Protein AF-A0A927S8T2-F1 (afdb_monomer_lite)

Radius of gyration: 19.49 Å; chains: 1; bounding box: 40×24×58 Å

pLDDT: mean 82.46, std 15.53, range [47.03, 98.31]

Structure (mmCIF, N/CA/C/O backbone):
data_AF-A0A927S8T2-F1
#
_entry.id   AF-A0A927S8T2-F1
#
loop_
_atom_site.group_PDB
_atom_site.id
_atom_site.type_symbol
_atom_site.label_atom_id
_atom_site.label_alt_id
_atom_site.label_comp_id
_atom_site.label_asym_id
_atom_site.label_entity_id
_atom_site.label_seq_id
_atom_site.pdbx_PDB_ins_code
_atom_site.Cartn_x
_atom_site.Cartn_y
_atom_site.Cartn_z
_atom_site.occupancy
_atom_site.B_iso_or_equiv
_atom_site.auth_seq_id
_atom_site.auth_comp_id
_atom_site.auth_asym_id
_atom_site.auth_atom_id
_atom_site.pdbx_PDB_model_num
ATOM 1 N N . MET A 1 1 ? 6.893 -16.492 -27.114 1.00 47.59 1 MET A N 1
ATOM 2 C CA . MET A 1 1 ? 7.415 -15.252 -26.493 1.00 47.59 1 MET A CA 1
ATOM 3 C C . MET A 1 1 ? 6.448 -14.829 -25.404 1.00 47.59 1 MET A C 1
ATOM 5 O O . MET A 1 1 ? 5.264 -14.735 -25.697 1.00 47.59 1 MET A O 1
ATOM 9 N N . LYS A 1 2 ? 6.910 -14.625 -24.165 1.00 55.03 2 LYS A N 1
ATOM 10 C CA . LYS A 1 2 ? 6.074 -13.972 -23.145 1.00 55.03 2 LYS A CA 1
ATOM 11 C C . LYS A 1 2 ? 5.888 -12.518 -23.570 1.00 55.03 2 LYS A C 1
ATOM 13 O O . LYS A 1 2 ? 6.878 -11.833 -23.813 1.00 55.03 2 LYS A O 1
ATOM 18 N N . ASN A 1 3 ? 4.644 -12.091 -23.756 1.00 74.50 3 ASN A N 1
ATOM 19 C CA . ASN A 1 3 ? 4.336 -10.739 -24.198 1.00 74.50 3 ASN A CA 1
ATOM 20 C C . ASN A 1 3 ? 4.214 -9.860 -22.950 1.00 74.50 3 ASN A C 1
ATOM 22 O O . ASN A 1 3 ? 3.128 -9.686 -22.409 1.00 74.50 3 ASN A O 1
ATOM 26 N N . THR A 1 4 ? 5.356 -9.366 -22.464 1.00 74.69 4 THR A N 1
ATOM 27 C CA . THR A 1 4 ? 5.496 -8.585 -21.222 1.00 74.69 4 THR A CA 1
ATOM 28 C C . THR A 1 4 ? 4.468 -7.453 -21.115 1.00 74.69 4 THR A C 1
ATOM 30 O O . THR A 1 4 ? 3.969 -7.181 -20.030 1.00 74.69 4 THR A O 1
ATOM 33 N N . MET A 1 5 ? 4.090 -6.836 -22.238 1.00 66.88 5 MET A N 1
ATOM 34 C CA . MET A 1 5 ? 3.056 -5.795 -22.290 1.00 66.88 5 MET A CA 1
ATOM 35 C C . MET A 1 5 ? 1.651 -6.342 -22.001 1.00 66.88 5 MET A C 1
ATOM 37 O O . MET A 1 5 ? 0.888 -5.722 -21.268 1.00 66.88 5 ME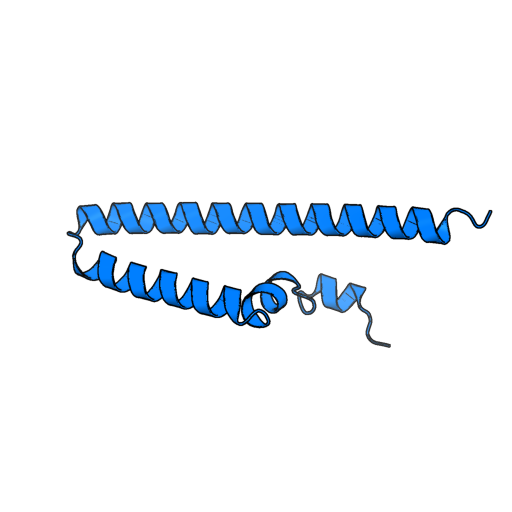T A O 1
ATOM 41 N N . VAL A 1 6 ? 1.318 -7.523 -22.528 1.00 72.94 6 VAL A N 1
ATOM 42 C CA . VAL A 1 6 ? 0.044 -8.214 -22.263 1.00 72.94 6 VAL A CA 1
ATOM 43 C C . VAL A 1 6 ? -0.017 -8.695 -20.814 1.00 72.94 6 VAL A C 1
ATOM 45 O O . VAL A 1 6 ? -1.056 -8.579 -20.171 1.00 72.94 6 VAL A O 1
ATOM 48 N N . ASP A 1 7 ? 1.094 -9.188 -20.269 1.00 78.19 7 ASP A N 1
ATOM 49 C CA . ASP A 1 7 ? 1.167 -9.593 -18.862 1.00 78.19 7 ASP A CA 1
ATOM 50 C C . ASP A 1 7 ? 1.084 -8.396 -17.904 1.00 78.19 7 ASP A C 1
ATOM 52 O O . ASP A 1 7 ? 0.500 -8.512 -16.828 1.00 78.19 7 ASP A O 1
ATOM 56 N N . LEU A 1 8 ? 1.612 -7.233 -18.288 1.00 68.81 8 LEU A N 1
ATOM 57 C CA . LEU A 1 8 ? 1.433 -5.992 -17.536 1.00 68.81 8 LEU A CA 1
ATOM 58 C C . LEU A 1 8 ? -0.022 -5.508 -17.595 1.00 68.81 8 LEU A C 1
ATOM 60 O O . LEU A 1 8 ? -0.609 -5.238 -16.552 1.00 68.81 8 LEU A O 1
ATOM 64 N N . TRP A 1 9 ? -0.619 -5.468 -18.790 1.00 62.00 9 TRP A N 1
ATOM 65 C CA . TRP A 1 9 ? -2.007 -5.039 -19.004 1.00 62.00 9 TRP A CA 1
ATOM 66 C C . TRP A 1 9 ? -3.022 -5.896 -18.237 1.00 62.00 9 TRP A C 1
ATOM 68 O O . TRP A 1 9 ? -3.966 -5.375 -17.653 1.00 62.00 9 TRP A O 1
ATOM 78 N N . ASN A 1 10 ? -2.794 -7.209 -18.179 1.00 73.62 10 ASN A N 1
ATOM 79 C CA . ASN A 1 10 ? -3.644 -8.139 -17.434 1.00 73.62 10 ASN A CA 1
ATOM 80 C C . ASN A 1 10 ? -3.339 -8.181 -15.922 1.00 73.62 10 ASN A C 1
ATOM 82 O O . ASN A 1 10 ? -3.936 -8.978 -15.203 1.00 73.62 10 ASN A O 1
ATOM 86 N N . GLY A 1 11 ? -2.393 -7.375 -15.423 1.00 63.66 11 GLY A N 1
ATOM 87 C CA . GLY A 1 11 ? -2.011 -7.347 -14.006 1.00 63.66 11 GLY A CA 1
ATOM 88 C C . GLY A 1 11 ? -1.193 -8.558 -13.530 1.00 63.66 11 GLY A C 1
ATOM 89 O O . GLY A 1 11 ? -0.976 -8.721 -12.327 1.00 63.66 11 GLY A O 1
ATOM 90 N N . ASN A 1 12 ? -0.702 -9.396 -14.448 1.00 74.69 12 ASN A N 1
ATOM 91 C CA . ASN A 1 12 ? 0.159 -10.548 -14.150 1.00 74.69 12 ASN A CA 1
ATOM 92 C C . ASN A 1 12 ? 1.576 -10.111 -13.743 1.00 74.69 12 ASN A C 1
ATOM 94 O O . ASN A 1 12 ? 2.257 -10.801 -12.980 1.00 74.69 12 ASN A O 1
ATOM 98 N N . LEU A 1 13 ? 2.020 -8.946 -14.221 1.00 68.75 13 LEU A N 1
ATOM 99 C CA . LEU A 1 13 ? 3.196 -8.239 -13.722 1.00 68.75 13 LEU A CA 1
ATOM 100 C C . LEU A 1 13 ? 2.749 -7.180 -12.714 1.00 68.75 13 LEU A C 1
ATOM 102 O O . LEU A 1 13 ? 2.567 -6.017 -13.052 1.00 68.75 13 LEU A O 1
ATOM 106 N N . ALA A 1 14 ? 2.577 -7.592 -11.459 1.00 62.06 14 ALA A N 1
ATOM 107 C CA . ALA A 1 14 ? 2.323 -6.685 -10.343 1.00 62.06 14 ALA A CA 1
ATOM 108 C C . ALA A 1 14 ? 3.631 -6.432 -9.566 1.00 62.06 14 ALA A C 1
ATOM 110 O O . ALA A 1 14 ? 3.927 -7.178 -8.623 1.00 62.06 14 ALA A O 1
ATOM 111 N N . PRO A 1 15 ? 4.432 -5.405 -9.916 1.00 56.59 15 PRO A N 1
ATOM 112 C CA . PRO A 1 15 ? 5.675 -5.117 -9.201 1.00 56.59 15 PRO A CA 1
ATOM 113 C C . PRO A 1 15 ? 5.420 -4.813 -7.723 1.00 56.59 15 PRO A C 1
ATOM 115 O O . PRO A 1 15 ? 6.199 -5.234 -6.876 1.00 56.59 15 PRO A O 1
ATOM 118 N N . VAL A 1 16 ? 4.277 -4.205 -7.394 1.00 50.22 16 VAL A N 1
ATOM 119 C CA . VAL A 1 16 ? 3.880 -3.894 -6.012 1.00 50.22 16 VAL A CA 1
ATOM 120 C C . VAL A 1 16 ? 3.644 -5.157 -5.166 1.00 50.22 16 VAL A C 1
ATOM 122 O O . VAL A 1 16 ? 4.091 -5.217 -4.019 1.00 50.22 16 VAL A O 1
ATOM 125 N N . LYS A 1 17 ? 3.010 -6.205 -5.723 1.00 49.66 17 LYS A N 1
ATOM 126 C CA . LYS A 1 17 ? 2.743 -7.469 -4.999 1.00 49.66 17 LYS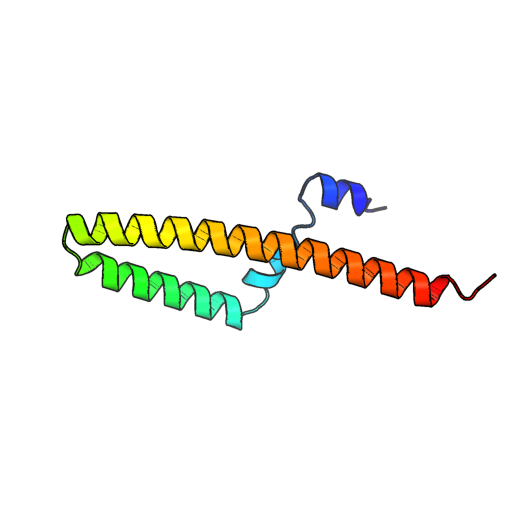 A CA 1
ATOM 127 C C . LYS A 1 17 ? 4.007 -8.294 -4.753 1.00 49.66 17 LYS A C 1
ATOM 129 O O . LYS A 1 17 ? 4.072 -8.999 -3.750 1.00 49.66 17 LYS A O 1
ATOM 134 N N . LYS A 1 18 ? 4.992 -8.215 -5.653 1.00 48.50 18 LYS A N 1
ATOM 135 C CA . LYS A 1 18 ? 6.289 -8.885 -5.477 1.00 48.50 18 LYS A CA 1
ATOM 136 C C . LYS A 1 18 ? 7.226 -8.105 -4.561 1.00 48.50 18 LYS A C 1
ATOM 138 O O . LYS A 1 18 ? 7.789 -8.692 -3.651 1.00 48.50 18 LYS A O 1
ATOM 143 N N . CYS A 1 19 ? 7.322 -6.782 -4.703 1.00 51.84 19 CYS A N 1
ATOM 144 C CA . CYS A 1 19 ? 8.261 -5.979 -3.909 1.00 51.84 19 CYS A CA 1
ATOM 145 C C . CYS A 1 19 ? 7.968 -6.029 -2.394 1.00 51.84 19 CYS A C 1
ATOM 147 O O . CYS A 1 19 ? 8.885 -6.044 -1.577 1.00 51.84 19 CYS A O 1
ATOM 149 N N . THR A 1 20 ? 6.689 -6.119 -2.011 1.00 50.09 20 THR A N 1
ATOM 150 C CA . THR A 1 20 ? 6.260 -6.180 -0.601 1.00 50.09 20 THR A CA 1
ATOM 151 C C . THR A 1 20 ? 6.308 -7.585 0.013 1.00 50.09 20 THR A C 1
ATOM 153 O O . THR A 1 20 ? 6.514 -7.695 1.220 1.00 50.09 20 THR A O 1
ATOM 156 N N . ARG A 1 21 ? 6.153 -8.659 -0.783 1.00 50.16 21 ARG A N 1
ATOM 157 C CA . ARG A 1 21 ? 6.223 -10.060 -0.306 1.00 50.16 21 ARG A CA 1
ATOM 158 C C . ARG A 1 21 ? 7.603 -10.705 -0.433 1.00 50.16 21 ARG A C 1
ATOM 160 O O . ARG A 1 21 ? 7.924 -11.554 0.391 1.00 50.16 21 ARG A O 1
ATOM 167 N N . ASP A 1 22 ? 8.417 -10.299 -1.404 1.00 55.81 22 ASP A N 1
ATOM 168 C CA . ASP A 1 22 ? 9.757 -10.867 -1.619 1.00 55.81 22 ASP A CA 1
ATOM 169 C C . ASP A 1 22 ? 10.817 -10.197 -0.721 1.00 55.81 22 ASP A C 1
ATOM 171 O O . ASP A 1 22 ? 11.906 -10.730 -0.510 1.00 55.81 22 ASP A O 1
ATOM 175 N N . SER A 1 23 ? 10.483 -9.049 -0.124 1.00 69.75 23 SER A N 1
ATOM 176 C CA . SER A 1 23 ? 11.266 -8.426 0.940 1.00 69.75 23 SER A CA 1
ATOM 177 C C . SER A 1 23 ? 10.844 -8.991 2.298 1.00 69.75 23 SER A C 1
ATOM 179 O O . SER A 1 23 ? 9.853 -8.558 2.889 1.00 69.75 23 SER A O 1
ATOM 181 N N . ALA A 1 24 ? 11.620 -9.942 2.830 1.00 79.19 24 ALA A N 1
ATOM 182 C CA . ALA A 1 24 ? 11.403 -10.498 4.172 1.00 79.19 24 ALA A CA 1
ATOM 183 C C . ALA A 1 24 ? 11.315 -9.402 5.254 1.00 79.19 24 ALA A C 1
ATOM 185 O O . ALA A 1 24 ? 10.558 -9.525 6.219 1.00 79.19 24 ALA A O 1
ATOM 186 N N . GLN A 1 25 ? 12.047 -8.300 5.062 1.00 83.00 25 GLN A N 1
ATOM 187 C CA . GLN A 1 25 ? 11.988 -7.133 5.933 1.00 83.00 25 GLN A CA 1
ATOM 188 C C . GLN A 1 25 ? 10.611 -6.458 5.884 1.00 83.00 25 GLN A C 1
ATOM 190 O O . GLN A 1 25 ? 9.986 -6.306 6.933 1.00 83.00 25 GLN A O 1
ATOM 195 N N . ILE A 1 26 ? 10.100 -6.115 4.696 1.00 81.12 26 ILE A N 1
ATOM 196 C CA . ILE A 1 26 ? 8.790 -5.457 4.545 1.00 81.12 26 ILE A CA 1
ATOM 197 C C . ILE A 1 26 ? 7.667 -6.379 5.036 1.00 81.12 26 ILE A C 1
ATOM 199 O O . ILE A 1 26 ? 6.796 -5.934 5.783 1.00 81.12 26 ILE A O 1
ATOM 203 N N . ALA A 1 27 ? 7.729 -7.673 4.714 1.00 81.69 27 ALA A N 1
ATOM 204 C CA . ALA A 1 27 ? 6.772 -8.662 5.203 1.00 81.69 27 ALA A CA 1
ATOM 205 C C . ALA A 1 27 ? 6.747 -8.739 6.742 1.00 81.69 27 ALA A C 1
ATOM 207 O O . ALA A 1 27 ? 5.674 -8.732 7.347 1.00 81.69 27 ALA A O 1
ATOM 208 N N . SER A 1 28 ? 7.915 -8.742 7.396 1.00 88.56 28 SER A N 1
ATOM 209 C CA . SER A 1 28 ? 7.985 -8.732 8.863 1.00 88.56 28 SER A CA 1
ATOM 210 C C . SER A 1 28 ? 7.432 -7.442 9.480 1.00 88.56 28 SER A C 1
ATOM 212 O O . SER A 1 28 ? 6.756 -7.493 10.509 1.00 88.56 28 SER A O 1
ATOM 214 N N . MET A 1 29 ? 7.660 -6.290 8.841 1.00 89.62 29 MET A N 1
ATOM 215 C CA . MET A 1 29 ? 7.115 -5.007 9.287 1.00 89.62 29 MET A CA 1
ATOM 216 C C . MET A 1 29 ? 5.587 -4.982 9.166 1.00 89.62 29 MET A C 1
ATOM 218 O O . MET A 1 29 ? 4.926 -4.576 10.122 1.00 89.62 29 MET A O 1
ATOM 222 N N . MET A 1 30 ? 5.018 -5.486 8.063 1.00 87.88 30 MET A N 1
ATOM 223 C CA . MET A 1 30 ? 3.562 -5.621 7.899 1.00 87.88 30 MET A CA 1
ATOM 224 C C . MET A 1 30 ? 2.953 -6.526 8.976 1.00 87.88 30 MET A C 1
ATOM 226 O O . MET A 1 30 ? 2.020 -6.115 9.662 1.00 87.88 30 MET A O 1
ATOM 230 N N . ALA A 1 31 ? 3.545 -7.698 9.222 1.00 89.94 31 ALA A N 1
ATOM 231 C CA . ALA A 1 31 ? 3.075 -8.608 10.268 1.00 89.94 31 ALA A CA 1
ATOM 232 C C . ALA A 1 31 ? 3.115 -7.970 11.673 1.00 89.94 31 ALA A C 1
ATOM 234 O O .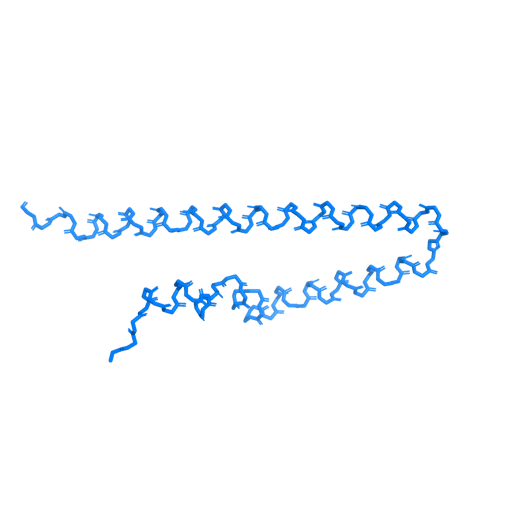 ALA A 1 31 ? 2.245 -8.218 12.512 1.00 89.94 31 ALA A O 1
ATOM 235 N N . LEU A 1 32 ? 4.117 -7.127 11.957 1.00 95.25 32 LEU A N 1
ATOM 236 C CA . LEU A 1 32 ? 4.185 -6.374 13.212 1.00 95.25 32 LEU A CA 1
ATOM 237 C C . LEU A 1 32 ? 3.095 -5.304 13.312 1.00 95.25 32 LEU A C 1
ATOM 239 O O . LEU A 1 32 ? 2.539 -5.135 14.400 1.00 95.25 32 LEU A O 1
ATOM 243 N N . ILE A 1 33 ? 2.795 -4.597 12.219 1.00 92.75 33 ILE A N 1
ATOM 244 C CA . ILE A 1 33 ? 1.713 -3.605 12.160 1.00 92.75 33 ILE A CA 1
ATOM 245 C C . ILE A 1 33 ? 0.376 -4.289 12.436 1.00 92.75 33 ILE A C 1
ATOM 247 O O . ILE A 1 33 ? -0.322 -3.878 13.360 1.00 92.75 33 ILE A O 1
ATOM 251 N N . GLU A 1 34 ? 0.068 -5.384 11.742 1.00 91.94 34 GLU A N 1
ATOM 252 C CA . GLU A 1 34 ? -1.163 -6.157 11.949 1.00 91.94 34 GLU A CA 1
ATOM 253 C C . GLU A 1 34 ? -1.274 -6.662 13.390 1.00 91.94 34 GLU A C 1
ATOM 255 O O . GLU A 1 34 ? -2.282 -6.447 14.066 1.00 91.94 34 GLU A O 1
ATOM 260 N N . LYS A 1 35 ? -0.207 -7.274 13.921 1.00 96.62 35 LYS A N 1
ATOM 261 C CA . LYS A 1 35 ? -0.189 -7.786 15.297 1.00 96.62 35 LYS A CA 1
ATOM 262 C C . LYS A 1 35 ? -0.420 -6.685 16.328 1.00 96.62 35 LYS A C 1
ATOM 264 O O . LYS A 1 35 ? -1.111 -6.911 17.322 1.00 96.62 35 LYS A O 1
ATOM 269 N N . ARG A 1 36 ? 0.186 -5.512 16.139 1.00 96.81 36 ARG A N 1
ATOM 270 C CA . ARG A 1 36 ? -0.003 -4.360 17.031 1.00 96.81 36 ARG A CA 1
ATOM 271 C C . ARG A 1 36 ? -1.399 -3.766 16.872 1.00 96.81 36 ARG A C 1
ATOM 273 O O . ARG A 1 36 ? -2.018 -3.479 17.889 1.00 96.81 36 ARG A O 1
ATOM 280 N N . GLY A 1 37 ? -1.910 -3.666 15.647 1.00 95.62 37 GLY A N 1
ATOM 281 C CA . GLY A 1 37 ? -3.264 -3.205 15.346 1.00 95.62 37 GLY A CA 1
ATOM 282 C C . GLY A 1 37 ? -4.335 -4.076 16.000 1.00 95.62 37 GLY A C 1
ATOM 283 O O . GLY A 1 37 ? -5.227 -3.545 16.652 1.00 95.62 37 GLY A O 1
ATOM 284 N N . MET A 1 38 ? -4.196 -5.405 15.943 1.00 95.56 38 MET A N 1
ATOM 285 C CA . MET A 1 38 ? -5.099 -6.334 16.637 1.00 95.56 38 MET A CA 1
ATOM 286 C C . MET A 1 38 ? -5.059 -6.153 18.158 1.00 95.56 38 MET A C 1
ATOM 288 O O . MET A 1 38 ? -6.103 -6.089 18.804 1.00 95.56 38 MET A O 1
ATOM 292 N N . LYS A 1 39 ? -3.859 -6.038 18.745 1.00 97.50 39 LYS A N 1
ATOM 293 C CA . LYS A 1 39 ? -3.711 -5.793 20.189 1.00 97.50 39 LYS A CA 1
ATOM 294 C C . LYS A 1 39 ? -4.314 -4.461 20.617 1.00 97.50 39 LYS A C 1
ATOM 296 O O . LYS A 1 39 ? -4.912 -4.394 21.683 1.00 97.50 39 LYS A O 1
ATOM 301 N N . LEU A 1 40 ? -4.141 -3.423 19.801 1.00 96.75 40 LEU A N 1
ATOM 302 C CA . LEU A 1 40 ? -4.718 -2.113 20.055 1.00 96.75 40 LEU A CA 1
ATOM 303 C C . LEU A 1 40 ? -6.245 -2.189 19.971 1.00 96.75 40 LEU A C 1
ATOM 305 O O . LEU A 1 40 ? -6.913 -1.832 20.928 1.00 96.75 40 LEU A O 1
ATOM 309 N N . SER A 1 41 ? -6.797 -2.761 18.900 1.00 95.56 41 SER A N 1
ATOM 310 C CA . SER A 1 41 ? -8.245 -2.921 18.713 1.00 95.56 41 SER A CA 1
ATOM 311 C C . SER A 1 41 ? -8.930 -3.670 19.867 1.00 95.56 41 SER A C 1
ATOM 313 O O . SER A 1 41 ? -10.055 -3.334 20.228 1.00 95.56 41 SER A O 1
ATOM 315 N N . ALA A 1 42 ? -8.239 -4.628 20.495 1.00 96.88 42 ALA A N 1
ATOM 316 C CA . ALA A 1 42 ? -8.755 -5.374 21.642 1.00 96.88 42 ALA A CA 1
ATOM 317 C C . ALA A 1 42 ? -8.928 -4.537 22.926 1.00 96.88 42 ALA A C 1
ATOM 319 O O . ALA A 1 42 ? -9.695 -4.941 23.797 1.00 96.88 42 ALA A O 1
ATOM 320 N N . VAL A 1 43 ? -8.223 -3.407 23.063 1.00 97.81 43 VAL A N 1
ATOM 321 C CA . VAL A 1 43 ? -8.296 -2.533 24.252 1.00 97.81 43 VAL A CA 1
ATOM 322 C C . VAL A 1 43 ? -9.093 -1.248 24.021 1.00 97.81 43 VAL A C 1
ATOM 324 O O . VAL A 1 43 ? -9.308 -0.499 24.969 1.00 97.81 43 VAL A O 1
ATOM 327 N N . LEU A 1 44 ? -9.515 -0.985 22.781 1.00 98.00 44 LEU A N 1
ATOM 328 C CA . LEU A 1 44 ? -10.315 0.187 22.434 1.00 98.00 44 LEU A CA 1
ATOM 329 C C . LEU A 1 44 ? -11.795 -0.032 22.773 1.00 98.00 44 LEU A C 1
ATOM 331 O O . LEU A 1 44 ? -12.329 -1.130 22.594 1.00 98.00 44 LEU A O 1
ATOM 335 N N . ASP A 1 45 ? -12.473 1.028 23.207 1.00 98.00 45 ASP A N 1
ATOM 336 C CA . ASP A 1 45 ? -13.937 1.063 23.260 1.00 98.00 45 ASP A CA 1
ATOM 337 C C . ASP A 1 45 ? -14.556 1.212 21.855 1.00 98.00 45 ASP A C 1
ATOM 339 O O . ASP A 1 45 ? -13.853 1.423 20.868 1.00 98.00 45 ASP A O 1
ATOM 343 N N . GLU A 1 46 ? -15.881 1.093 21.735 1.00 97.25 46 GLU A N 1
ATOM 344 C CA . GLU A 1 46 ? -16.557 1.115 20.428 1.00 97.25 46 GLU A CA 1
ATOM 345 C C . GLU A 1 46 ? -16.343 2.417 19.642 1.00 97.25 46 GLU A C 1
ATOM 347 O O . GLU A 1 46 ? -16.079 2.376 18.440 1.00 97.25 46 GLU A O 1
ATOM 352 N N . LYS A 1 47 ? -16.360 3.576 20.311 1.00 97.81 47 LYS A N 1
ATOM 353 C CA . LYS A 1 47 ? -16.132 4.867 19.645 1.00 97.81 47 LYS A CA 1
ATOM 354 C C . LYS A 1 47 ? -14.686 4.985 19.167 1.00 97.81 47 LYS A C 1
ATOM 356 O O . LYS A 1 47 ? -14.410 5.508 18.089 1.00 97.81 47 LYS A O 1
ATOM 361 N N . GLN A 1 48 ? -13.745 4.499 19.968 1.00 98.31 48 GLN A N 1
ATOM 362 C CA . GLN A 1 48 ? -12.335 4.463 19.606 1.00 98.31 48 GLN A CA 1
ATOM 363 C C . GLN A 1 48 ? -12.058 3.470 18.472 1.00 98.31 48 GLN A C 1
ATOM 365 O O . GLN A 1 48 ? -11.224 3.760 17.616 1.00 98.31 48 GLN A O 1
ATOM 370 N N . LYS A 1 49 ? -12.750 2.326 18.425 1.00 96.94 49 LYS A N 1
ATOM 371 C CA . LYS A 1 49 ? -12.651 1.363 17.318 1.00 96.94 49 LYS A CA 1
ATOM 372 C C . LYS A 1 49 ? -13.134 1.962 16.007 1.00 96.94 49 LYS A C 1
ATOM 374 O O . LYS A 1 49 ? -12.462 1.773 14.999 1.00 96.94 49 LYS A O 1
ATOM 379 N N . GLU A 1 50 ? -14.242 2.699 16.019 1.00 97.56 50 GLU A N 1
ATOM 380 C CA . GLU A 1 50 ? -14.738 3.405 14.834 1.00 97.56 50 GLU A CA 1
ATOM 381 C C . GLU A 1 50 ? -13.703 4.421 14.325 1.00 97.56 50 GLU A C 1
ATOM 383 O O . GLU A 1 50 ? -13.342 4.410 13.147 1.00 97.56 50 GLU A O 1
ATOM 388 N N . LEU A 1 51 ? -13.131 5.227 15.228 1.00 98.19 51 LEU A N 1
ATOM 389 C CA . LEU A 1 51 ? -12.060 6.166 14.884 1.00 98.19 51 LEU A CA 1
ATOM 390 C C . LEU A 1 51 ? -10.816 5.448 14.336 1.00 98.19 51 LEU A C 1
ATOM 392 O O . LEU A 1 51 ? -10.216 5.895 13.359 1.00 98.19 51 LEU A O 1
ATOM 396 N N . PHE A 1 52 ? -10.425 4.332 14.951 1.00 96.94 52 PHE A N 1
ATOM 397 C CA . PHE A 1 52 ? -9.272 3.544 14.526 1.00 96.94 52 PHE A CA 1
ATOM 398 C C . PHE A 1 52 ? -9.500 2.874 13.164 1.00 96.94 52 PHE A C 1
ATOM 400 O O . PHE A 1 52 ? -8.579 2.817 12.350 1.00 96.94 52 PHE A O 1
ATOM 407 N N . ALA A 1 53 ? -10.720 2.416 12.879 1.00 95.75 53 ALA A N 1
ATOM 408 C CA . ALA A 1 53 ? -11.100 1.901 11.568 1.00 95.75 53 ALA A CA 1
ATOM 409 C C . ALA A 1 53 ? -11.010 2.994 10.494 1.00 95.75 53 ALA A C 1
ATOM 411 O O . ALA A 1 53 ? -10.397 2.766 9.453 1.00 95.75 53 ALA A O 1
ATOM 412 N N . GLY A 1 54 ? -11.526 4.196 10.776 1.00 97.50 54 GLY A N 1
ATOM 413 C CA . GLY A 1 54 ? -11.393 5.350 9.882 1.00 97.50 54 GLY A CA 1
ATOM 414 C C . GLY A 1 54 ? -9.933 5.739 9.627 1.00 97.50 54 GLY A C 1
ATOM 415 O O . GLY A 1 54 ? -9.541 5.961 8.486 1.00 97.50 54 GLY A O 1
ATOM 416 N N . TYR A 1 55 ? -9.095 5.740 10.668 1.00 97.19 55 TYR A N 1
ATOM 417 C CA . TYR A 1 55 ? -7.652 5.956 10.524 1.00 97.19 55 TYR A CA 1
ATOM 418 C C . TYR A 1 55 ? -6.995 4.918 9.601 1.00 97.19 55 TYR A C 1
ATOM 420 O O . TYR A 1 55 ? -6.238 5.293 8.705 1.00 97.19 55 TYR A O 1
ATOM 428 N N . ASN A 1 56 ? -7.290 3.627 9.793 1.00 94.69 56 ASN A N 1
ATOM 429 C CA . ASN A 1 56 ? -6.724 2.562 8.962 1.00 94.69 56 ASN A CA 1
ATOM 430 C C . ASN A 1 56 ? -7.166 2.683 7.498 1.00 94.69 56 ASN A C 1
ATOM 432 O O . ASN A 1 56 ? -6.330 2.507 6.617 1.00 94.69 56 ASN A O 1
ATOM 436 N N . ALA A 1 57 ? -8.428 3.043 7.242 1.00 96.44 57 ALA A N 1
ATOM 437 C CA . ALA A 1 57 ? -8.925 3.284 5.888 1.00 96.44 57 ALA A CA 1
ATOM 438 C C . ALA A 1 57 ? -8.158 4.428 5.198 1.00 96.44 57 ALA A C 1
ATOM 440 O O . ALA A 1 57 ? -7.622 4.241 4.108 1.00 96.44 57 ALA A O 1
ATOM 441 N N . CYS A 1 58 ? -7.994 5.574 5.871 1.00 97.62 58 CYS A N 1
ATOM 442 C CA . CYS A 1 58 ? -7.203 6.690 5.341 1.00 97.62 58 CYS A CA 1
ATOM 443 C C . CYS A 1 58 ? -5.737 6.302 5.084 1.00 97.62 58 CYS A C 1
ATOM 445 O O . CYS A 1 58 ? -5.138 6.732 4.099 1.00 97.62 58 CYS A O 1
ATOM 447 N N . MET A 1 59 ? -5.137 5.502 5.972 1.00 94.12 59 MET A N 1
ATOM 448 C CA . MET A 1 59 ? -3.767 5.015 5.798 1.00 94.12 59 MET A CA 1
ATOM 449 C C . MET A 1 59 ? -3.632 4.079 4.595 1.00 94.12 59 MET A C 1
ATOM 451 O O . MET A 1 59 ? -2.638 4.167 3.874 1.00 94.12 59 MET A O 1
ATOM 455 N N . GLU A 1 60 ? -4.601 3.193 4.371 1.00 89.94 60 GLU A N 1
ATOM 456 C CA . GLU A 1 60 ? -4.618 2.288 3.220 1.00 89.94 60 GLU A CA 1
ATOM 457 C C . GLU A 1 60 ? -4.742 3.065 1.903 1.00 89.94 60 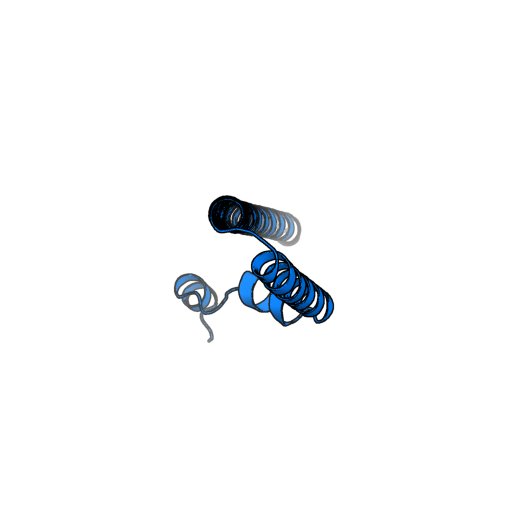GLU A C 1
ATOM 459 O O . GLU A 1 60 ? -3.948 2.841 0.987 1.00 89.94 60 GLU A O 1
ATOM 464 N N . GLU A 1 61 ? -5.647 4.044 1.837 1.00 94.25 61 GLU A N 1
ATOM 465 C CA . GLU A 1 61 ? -5.787 4.940 0.682 1.00 94.25 61 GLU A CA 1
ATOM 466 C C . GLU A 1 61 ? -4.498 5.730 0.408 1.00 94.25 61 GLU A C 1
ATOM 468 O O . GLU A 1 61 ? -4.015 5.764 -0.726 1.00 94.25 61 GLU A O 1
ATOM 473 N N . TYR A 1 62 ? -3.894 6.315 1.449 1.00 93.12 62 TYR A N 1
ATOM 474 C CA . TYR A 1 62 ? -2.632 7.049 1.337 1.00 93.12 62 TYR A CA 1
ATOM 475 C C . TYR A 1 62 ? -1.493 6.166 0.810 1.00 93.12 62 TYR A C 1
ATOM 477 O O . TYR A 1 62 ? -0.768 6.564 -0.104 1.00 93.12 62 TYR A O 1
ATOM 485 N N . LEU A 1 63 ? -1.332 4.957 1.358 1.00 86.75 63 LEU A N 1
ATOM 486 C CA . LEU A 1 63 ? -0.306 4.015 0.906 1.00 86.75 63 LEU A CA 1
ATOM 487 C C . LEU A 1 63 ? -0.557 3.552 -0.534 1.00 86.75 63 LEU A C 1
ATOM 489 O O . LEU A 1 63 ? 0.405 3.392 -1.288 1.00 86.75 63 LEU A O 1
ATOM 493 N N . GLY A 1 64 ? -1.821 3.380 -0.928 1.00 85.19 64 GLY A N 1
ATOM 494 C CA . GLY A 1 64 ? -2.214 3.096 -2.306 1.00 85.19 64 GLY A CA 1
ATOM 495 C C . GLY A 1 64 ? -1.777 4.201 -3.269 1.00 85.19 64 GLY A C 1
ATOM 496 O O . GLY A 1 64 ? -1.072 3.922 -4.240 1.00 85.19 64 GLY A O 1
ATOM 497 N N . ALA A 1 65 ? -2.111 5.456 -2.956 1.00 88.62 65 ALA A N 1
ATOM 498 C CA . ALA A 1 65 ? -1.721 6.616 -3.759 1.00 88.62 65 ALA A CA 1
ATOM 499 C C . ALA A 1 65 ? -0.192 6.775 -3.849 1.00 88.62 65 ALA A C 1
ATOM 501 O O . ALA A 1 65 ? 0.353 7.010 -4.929 1.00 88.62 65 ALA A O 1
ATOM 502 N N . LEU A 1 66 ? 0.520 6.583 -2.733 1.00 87.19 66 LEU A N 1
ATOM 503 C CA . LEU A 1 66 ? 1.982 6.638 -2.705 1.00 87.19 66 LEU A CA 1
ATOM 504 C C . LEU A 1 66 ? 2.610 5.534 -3.570 1.00 87.19 66 LEU A C 1
ATOM 506 O O . LEU A 1 66 ? 3.578 5.789 -4.287 1.00 87.19 66 LEU A O 1
ATOM 510 N N . ALA A 1 67 ? 2.065 4.315 -3.526 1.00 84.62 67 ALA A N 1
ATOM 511 C CA . ALA A 1 67 ? 2.540 3.202 -4.343 1.00 84.62 67 ALA A CA 1
ATOM 512 C C . ALA A 1 67 ? 2.317 3.451 -5.844 1.00 84.62 67 ALA A C 1
ATOM 514 O O . ALA A 1 67 ? 3.204 3.156 -6.649 1.00 84.62 67 ALA A O 1
ATOM 515 N N . GLU A 1 68 ? 1.171 4.020 -6.225 1.00 85.25 68 GLU A N 1
ATOM 516 C CA . GLU A 1 68 ? 0.884 4.416 -7.608 1.00 85.25 68 GLU A CA 1
ATOM 517 C C . GLU A 1 68 ? 1.847 5.505 -8.097 1.00 85.25 68 GLU A C 1
ATOM 519 O O . GLU A 1 68 ? 2.429 5.384 -9.182 1.00 85.25 68 GLU A O 1
ATOM 524 N N . GLN A 1 69 ? 2.078 6.539 -7.283 1.00 87.69 69 GLN A N 1
ATOM 525 C CA . GLN A 1 69 ? 3.022 7.603 -7.612 1.00 87.69 69 GLN A CA 1
ATOM 526 C C . GLN A 1 69 ? 4.442 7.050 -7.785 1.00 87.69 69 GLN A C 1
ATOM 528 O O . GLN A 1 69 ? 5.079 7.319 -8.805 1.00 87.69 69 GLN A O 1
ATOM 533 N N . ALA A 1 70 ? 4.917 6.234 -6.839 1.00 85.00 70 ALA A N 1
ATOM 534 C CA . ALA A 1 70 ? 6.240 5.616 -6.901 1.00 85.00 70 ALA A CA 1
ATOM 535 C C . ALA A 1 70 ? 6.405 4.732 -8.148 1.00 85.00 70 ALA A C 1
ATOM 537 O O . ALA A 1 70 ? 7.457 4.742 -8.790 1.00 85.00 70 ALA A O 1
ATOM 538 N N . PHE A 1 71 ? 5.358 3.998 -8.534 1.00 83.69 71 PHE A N 1
ATOM 539 C CA . PHE A 1 71 ? 5.345 3.224 -9.772 1.00 83.69 71 PHE A CA 1
ATOM 540 C C . PHE A 1 71 ? 5.484 4.129 -11.004 1.00 83.69 71 PHE A C 1
ATOM 542 O O . PHE A 1 71 ? 6.354 3.893 -11.846 1.00 83.69 71 PHE A O 1
ATOM 549 N N . CYS A 1 72 ? 4.682 5.192 -11.097 1.00 84.38 72 CYS A N 1
ATOM 550 C CA . CYS A 1 72 ? 4.740 6.143 -12.207 1.00 84.38 72 CYS A CA 1
ATOM 551 C C . CYS A 1 72 ? 6.111 6.823 -12.319 1.00 84.38 72 CYS A C 1
ATOM 553 O O . CYS A 1 72 ? 6.657 6.957 -13.416 1.00 84.38 72 CYS A O 1
ATOM 555 N N . GLU A 1 73 ? 6.679 7.254 -11.195 1.00 88.12 73 GLU A N 1
ATOM 556 C CA . GLU A 1 73 ? 8.012 7.854 -11.139 1.00 88.12 73 GLU A CA 1
ATOM 557 C C . GLU A 1 73 ? 9.100 6.859 -11.552 1.00 88.12 73 GLU A C 1
ATOM 559 O O . GLU A 1 73 ? 9.952 7.203 -12.374 1.00 88.12 73 GLU A O 1
ATOM 564 N N . GLY A 1 74 ? 9.026 5.612 -11.080 1.00 86.44 74 GLY A N 1
ATOM 565 C CA . GLY A 1 74 ? 9.937 4.540 -11.479 1.00 86.44 74 GLY A CA 1
ATOM 566 C C . GLY A 1 74 ? 9.907 4.264 -12.985 1.00 86.44 74 GLY A C 1
ATOM 567 O O . GLY A 1 74 ? 10.960 4.144 -13.609 1.00 86.44 74 GLY A O 1
ATOM 568 N N . PHE A 1 75 ? 8.720 4.242 -13.600 1.00 86.25 75 PHE A N 1
ATOM 569 C CA . PHE A 1 75 ? 8.579 4.093 -15.054 1.00 86.25 75 PHE A CA 1
ATOM 570 C C . PHE A 1 75 ? 9.154 5.281 -15.827 1.00 86.25 75 PHE A C 1
ATOM 572 O O . PHE A 1 75 ? 9.869 5.080 -16.809 1.00 86.25 75 PHE A O 1
ATOM 579 N N . ARG A 1 76 ? 8.886 6.517 -15.384 1.00 89.31 76 ARG A N 1
ATOM 580 C CA . ARG A 1 76 ? 9.467 7.722 -16.002 1.00 89.31 76 ARG A CA 1
ATOM 581 C C . ARG A 1 76 ? 10.990 7.705 -15.932 1.00 89.31 76 ARG A C 1
ATOM 583 O O . ARG A 1 76 ? 11.640 8.038 -16.920 1.00 89.31 76 ARG A O 1
ATOM 590 N N . LEU A 1 77 ? 11.551 7.306 -14.792 1.00 91.25 77 LEU A N 1
ATOM 591 C CA . LEU A 1 77 ? 12.992 7.160 -14.628 1.00 91.25 77 LEU A CA 1
ATOM 592 C C . LEU A 1 77 ? 13.547 6.082 -15.566 1.00 91.25 77 LEU A C 1
ATOM 594 O O . LEU A 1 77 ? 14.503 6.346 -16.286 1.00 91.25 77 LEU A O 1
ATOM 598 N N . GLY A 1 78 ? 12.912 4.909 -15.622 1.00 88.19 78 GLY A N 1
ATOM 599 C CA . GLY A 1 78 ? 13.304 3.834 -16.535 1.00 88.19 78 GLY A CA 1
ATOM 600 C C . GLY A 1 78 ? 13.297 4.271 -18.003 1.00 88.19 78 GLY A C 1
ATOM 601 O O . GLY A 1 78 ? 14.248 3.998 -18.728 1.00 88.19 78 GLY A O 1
ATOM 602 N N . ALA A 1 79 ? 12.271 5.010 -18.433 1.00 90.38 79 ALA A N 1
ATOM 603 C CA . ALA A 1 79 ? 12.190 5.546 -19.791 1.00 90.38 79 ALA A CA 1
ATOM 604 C C . ALA A 1 79 ? 13.310 6.555 -20.097 1.00 90.38 79 ALA A C 1
ATOM 606 O O . ALA A 1 79 ? 13.891 6.502 -21.180 1.00 90.38 79 ALA A O 1
ATOM 607 N N . ARG A 1 80 ? 13.645 7.442 -19.148 1.00 91.25 80 ARG A N 1
ATOM 608 C CA . ARG A 1 80 ? 14.774 8.379 -19.289 1.00 91.25 80 ARG A CA 1
ATOM 609 C C . ARG A 1 80 ? 16.101 7.641 -19.432 1.00 91.25 80 ARG A C 1
ATOM 611 O O . ARG A 1 80 ? 16.813 7.896 -20.393 1.00 91.25 80 ARG A O 1
ATOM 618 N N . LEU A 1 81 ? 16.368 6.667 -18.560 1.00 90.94 81 LEU A N 1
ATOM 619 C CA . LEU A 1 81 ? 17.585 5.851 -18.623 1.00 90.94 81 LEU A CA 1
ATOM 620 C C . LEU A 1 81 ? 17.711 5.117 -19.965 1.00 90.94 81 LEU A C 1
ATOM 622 O O . LEU A 1 81 ? 18.779 5.111 -20.565 1.00 90.94 81 LEU A O 1
ATOM 626 N N . LEU A 1 82 ? 16.623 4.527 -20.470 1.00 90.38 82 LEU A N 1
ATOM 627 C CA . LEU A 1 82 ? 16.625 3.878 -21.785 1.00 90.38 82 LEU A CA 1
ATOM 628 C C . LEU A 1 82 ? 16.896 4.878 -22.915 1.00 90.38 82 LEU A C 1
ATOM 630 O O . LEU A 1 82 ? 17.666 4.576 -23.822 1.00 90.38 82 LEU A O 1
ATOM 634 N N . SER A 1 83 ? 16.286 6.062 -22.859 1.00 90.88 83 SER A N 1
ATOM 635 C CA . SER A 1 83 ? 16.524 7.117 -23.846 1.00 90.88 83 SER A CA 1
ATOM 636 C C . SER A 1 83 ? 17.966 7.616 -23.826 1.00 90.88 83 SER A C 1
ATOM 638 O O . SER A 1 83 ? 18.490 7.927 -24.883 1.00 90.88 83 SER A O 1
ATOM 640 N N . GLU A 1 84 ? 18.607 7.705 -22.664 1.00 91.19 84 GLU A N 1
ATOM 641 C CA . GLU A 1 84 ? 20.017 8.100 -22.556 1.00 91.19 84 GLU A CA 1
ATOM 642 C C . GLU A 1 84 ? 20.941 7.003 -23.104 1.00 91.19 84 GLU A C 1
ATOM 644 O O . GLU A 1 84 ? 21.838 7.284 -23.889 1.00 91.19 84 GLU A O 1
ATOM 649 N N . VAL A 1 85 ? 20.678 5.735 -22.769 1.00 89.06 85 VAL A N 1
ATOM 650 C CA . VAL A 1 85 ? 21.510 4.598 -23.203 1.00 89.06 85 VAL A CA 1
ATOM 651 C C . VAL A 1 85 ? 21.416 4.340 -24.710 1.00 89.06 85 VAL A C 1
ATOM 653 O O . VAL A 1 85 ? 22.415 3.993 -25.335 1.00 89.06 85 VAL A O 1
ATOM 656 N N . PHE A 1 86 ? 20.225 4.470 -25.298 1.00 85.62 86 PHE A N 1
ATOM 657 C CA . PHE A 1 86 ? 19.981 4.122 -26.704 1.00 85.62 86 PHE A CA 1
ATOM 658 C C . PHE A 1 86 ? 19.794 5.336 -27.624 1.00 85.62 86 PHE A C 1
ATOM 660 O O . PHE A 1 86 ? 19.814 5.181 -28.843 1.00 85.62 86 PHE A O 1
ATOM 667 N N . GLY A 1 87 ? 19.608 6.536 -27.070 1.00 68.88 87 GLY A N 1
ATOM 668 C CA . GLY A 1 87 ? 19.404 7.772 -27.830 1.00 68.88 87 GLY A CA 1
ATOM 669 C C . GLY A 1 87 ? 20.686 8.430 -28.340 1.00 68.88 87 GLY A C 1
ATOM 670 O O . GLY A 1 87 ? 20.593 9.296 -29.200 1.00 68.88 87 GLY A O 1
ATOM 671 N N . GLU A 1 88 ? 21.872 8.004 -27.886 1.00 57.56 88 GLU A N 1
ATOM 672 C CA . GLU A 1 88 ? 23.170 8.505 -28.383 1.00 57.56 88 GLU A CA 1
ATOM 673 C C . GLU A 1 88 ? 23.703 7.753 -29.626 1.00 57.56 88 GLU A C 1
ATOM 675 O O . GLU A 1 88 ? 24.864 7.893 -29.995 1.00 57.56 88 GLU A O 1
ATOM 680 N N . SER A 1 89 ? 22.878 6.948 -30.305 1.00 54.88 89 SER A N 1
ATOM 681 C CA . SER A 1 89 ? 2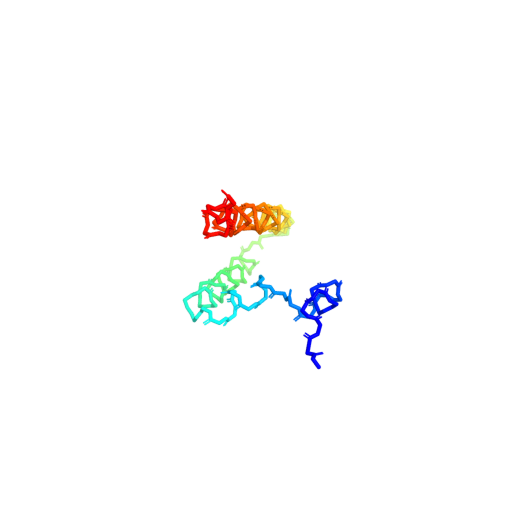3.268 6.201 -31.520 1.00 54.88 89 SER A CA 1
ATOM 682 C C . SER A 1 89 ? 22.592 6.718 -32.800 1.00 54.88 89 SER A C 1
ATOM 684 O O . SER A 1 89 ? 22.071 5.927 -33.589 1.00 54.88 89 SER A O 1
ATOM 686 N N . SER A 1 90 ? 22.557 8.035 -33.020 1.00 47.03 90 SER A N 1
ATOM 687 C CA . SER A 1 90 ? 22.133 8.647 -34.295 1.00 47.03 90 SER A CA 1
ATOM 688 C C . SER A 1 90 ? 23.129 9.686 -34.780 1.00 47.03 90 SER A C 1
ATOM 690 O O . SER A 1 90 ? 23.566 10.506 -33.946 1.00 47.03 90 SER A O 1
#

Secondary structure (DSSP, 8-state):
---HHHHHHTT---HHHHHHHH-HHHHHHHHHHHHHHHHHHTT--HHHHHHHHHHHHHHHHHH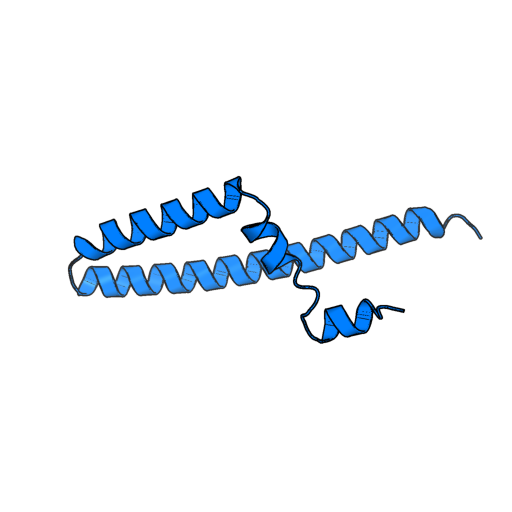HHHHHHHHHHHHHHHHHHHHHHHHT--

Foldseek 3Di:
DPPVVVCVVVCVPPVVVCVQVVPPVNVVVVVVVVVVLVVVCVPDDPVVNVVSVVVVVVVVVVVVVVVVVVVVVVVVVVVVVCCVVPVVPD

Sequence (90 aa):
MKNTMVDLWNGNLAPVKKCTRDSAQIASMMALIEKRGMKLSAVLDEKQKELFAGYNACMEEYLGALAEQAFCEGFRLGARLLSEVFGESS